Protein AF-A0A6G3BN15-F1 (afdb_monomer)

Mean predicted aligned error: 15.22 Å

Structure (mmCIF, N/CA/C/O backbone):
data_AF-A0A6G3BN15-F1
#
_entry.id   AF-A0A6G3BN15-F1
#
loop_
_atom_site.group_PDB
_atom_site.id
_atom_site.type_symbol
_atom_site.label_atom_id
_atom_site.label_alt_id
_atom_site.label_comp_id
_atom_site.label_asym_id
_atom_site.label_entity_id
_atom_site.label_seq_id
_atom_site.pdbx_PDB_ins_code
_atom_site.Cartn_x
_atom_site.Cartn_y
_atom_site.Cartn_z
_atom_site.occupancy
_atom_site.B_iso_or_equiv
_atom_site.auth_seq_id
_atom_site.auth_comp_id
_atom_site.auth_asym_id
_atom_site.auth_atom_id
_atom_site.pdbx_PDB_model_num
ATOM 1 N N . MET A 1 1 ? -23.609 -14.230 -30.011 1.00 45.44 1 MET A N 1
ATOM 2 C CA . MET A 1 1 ? -23.245 -13.413 -31.197 1.00 45.44 1 MET A CA 1
ATOM 3 C C . MET A 1 1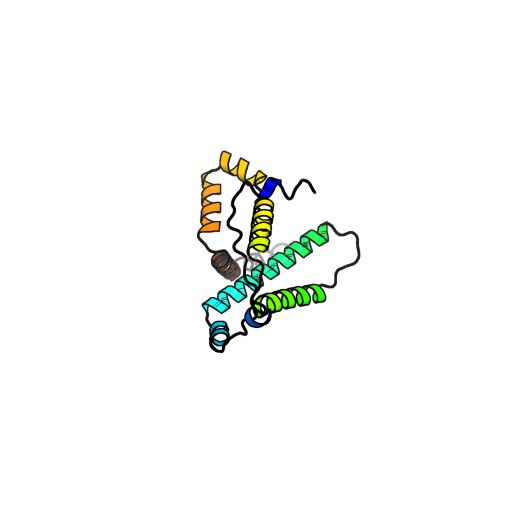 ? -23.876 -12.002 -31.259 1.00 45.44 1 MET A C 1
ATOM 5 O O . MET A 1 1 ? -23.485 -11.230 -32.119 1.00 45.44 1 MET A O 1
ATOM 9 N N . ARG A 1 2 ? -24.792 -11.598 -30.353 1.00 32.62 2 ARG A N 1
ATOM 10 C CA . ARG A 1 2 ? -25.451 -10.264 -30.372 1.00 32.62 2 ARG A CA 1
ATOM 11 C C . ARG A 1 2 ? -24.721 -9.131 -29.615 1.00 32.62 2 ARG A C 1
ATOM 13 O O . ARG A 1 2 ? -25.072 -7.971 -29.792 1.00 32.62 2 ARG A O 1
ATOM 20 N N . ALA A 1 3 ? -23.702 -9.433 -28.805 1.00 45.00 3 ALA A N 1
ATOM 21 C CA . ALA A 1 3 ? -23.001 -8.432 -27.985 1.00 45.00 3 ALA A CA 1
ATOM 22 C C . ALA A 1 3 ? -21.875 -7.677 -28.724 1.00 45.00 3 ALA A C 1
ATOM 24 O O . ALA A 1 3 ? -21.546 -6.556 -28.353 1.00 45.00 3 ALA A O 1
ATOM 25 N N . VAL A 1 4 ? -21.314 -8.251 -29.795 1.00 52.56 4 VAL A N 1
ATOM 26 C CA . VAL A 1 4 ? -20.211 -7.632 -30.558 1.00 52.56 4 VAL A CA 1
ATOM 27 C C . VAL A 1 4 ? -20.716 -6.484 -31.445 1.00 52.56 4 VAL A C 1
ATOM 29 O O . VAL A 1 4 ? -20.028 -5.486 -31.627 1.00 52.56 4 VAL A O 1
ATOM 32 N N . VAL A 1 5 ? -21.962 -6.569 -31.923 1.00 50.66 5 VAL A N 1
ATOM 33 C CA . VAL A 1 5 ? -22.537 -5.612 -32.885 1.00 50.66 5 VAL A CA 1
ATOM 34 C C . VAL A 1 5 ? -22.886 -4.259 -32.245 1.00 50.66 5 VAL A C 1
ATOM 36 O O . VAL A 1 5 ? -22.776 -3.229 -32.902 1.00 50.66 5 VAL A O 1
ATOM 39 N N . LYS A 1 6 ? -23.212 -4.204 -30.943 1.00 35.53 6 LYS A N 1
ATOM 40 C CA . LYS A 1 6 ? -23.518 -2.927 -30.260 1.00 35.53 6 LYS A CA 1
ATOM 41 C C . LYS A 1 6 ? -22.290 -2.042 -29.987 1.00 35.53 6 LYS A C 1
ATOM 43 O O . LYS A 1 6 ? -22.463 -0.896 -29.586 1.00 35.53 6 LYS A O 1
ATOM 48 N N . ARG A 1 7 ? -21.063 -2.521 -30.230 1.00 41.50 7 ARG A N 1
ATOM 49 C CA . ARG A 1 7 ? -19.824 -1.755 -29.992 1.00 41.50 7 ARG A CA 1
ATOM 50 C C . ARG A 1 7 ? -19.392 -0.843 -31.144 1.00 41.50 7 ARG A C 1
ATOM 52 O O . ARG A 1 7 ? -18.541 0.004 -30.922 1.00 41.50 7 ARG A O 1
ATOM 59 N N . ALA A 1 8 ? -19.973 -0.971 -32.337 1.00 51.62 8 ALA A N 1
ATOM 60 C CA . ALA A 1 8 ? -19.583 -0.155 -33.493 1.00 51.62 8 ALA A CA 1
ATOM 61 C C . ALA A 1 8 ? -20.106 1.298 -33.441 1.00 51.62 8 ALA A C 1
ATOM 63 O O . ALA A 1 8 ? -19.593 2.157 -34.152 1.00 51.62 8 ALA A O 1
ATOM 64 N N . VAL A 1 9 ? -21.112 1.583 -32.602 1.00 56.31 9 VAL A N 1
ATOM 65 C CA . VAL A 1 9 ? -21.765 2.906 -32.522 1.00 56.31 9 VAL A CA 1
ATOM 66 C C . VAL A 1 9 ? -20.966 3.896 -31.665 1.00 56.31 9 VAL A C 1
ATOM 68 O O . VAL A 1 9 ? -20.943 5.087 -31.959 1.00 56.31 9 VAL A O 1
ATOM 71 N N . PHE A 1 10 ? -20.237 3.414 -30.656 1.00 50.25 10 PHE A N 1
ATOM 72 C CA . PHE A 1 10 ? -19.256 4.226 -29.940 1.00 50.25 10 PHE A CA 1
ATOM 73 C C . PHE A 1 10 ? -17.903 4.053 -30.626 1.00 50.25 10 PHE A C 1
ATOM 75 O O . PHE A 1 10 ? -17.191 3.086 -30.359 1.00 50.25 10 PHE A O 1
ATOM 82 N N . ARG A 1 11 ? -17.559 4.988 -31.523 1.00 42.78 11 ARG A N 1
ATOM 83 C CA . ARG A 1 11 ? -16.199 5.198 -32.052 1.00 42.78 11 ARG A CA 1
ATOM 84 C C . ARG A 1 11 ? -15.230 5.518 -30.904 1.00 42.78 11 ARG A C 1
ATOM 86 O O . ARG A 1 11 ? -14.765 6.643 -30.767 1.00 42.78 11 ARG A O 1
ATOM 93 N N . LEU A 1 12 ? -14.939 4.540 -30.055 1.00 50.62 12 LEU A N 1
ATOM 94 C CA . LEU A 1 12 ? -13.782 4.592 -29.181 1.00 50.62 12 LEU A CA 1
ATOM 95 C C . LEU A 1 12 ? -12.574 4.348 -30.088 1.00 50.62 12 LEU A C 1
ATOM 97 O O . LEU A 1 12 ? -12.532 3.293 -30.731 1.00 50.62 12 LEU A O 1
ATOM 101 N N . PRO A 1 13 ? -11.637 5.302 -30.215 1.00 45.22 13 PRO A N 1
ATOM 102 C CA . PRO A 1 13 ? -10.380 5.047 -30.896 1.00 45.22 13 PRO A CA 1
ATOM 103 C C . PRO A 1 13 ? -9.695 3.902 -30.150 1.00 45.22 13 PRO A C 1
ATOM 105 O O . PRO A 1 13 ? -9.201 4.062 -29.038 1.00 45.22 13 PRO A O 1
ATOM 108 N N . VAL A 1 14 ? -9.756 2.701 -30.722 1.00 48.94 14 VAL A N 1
ATOM 109 C CA . VAL A 1 14 ? -9.024 1.554 -30.198 1.00 48.94 14 VAL A CA 1
ATOM 110 C C . VAL A 1 14 ? -7.587 1.762 -30.644 1.00 48.94 14 VAL A C 1
ATOM 112 O O . VAL A 1 14 ? -7.199 1.335 -31.733 1.00 48.94 14 VAL A O 1
ATOM 115 N N . GLU A 1 15 ? -6.833 2.482 -29.815 1.00 53.81 15 GLU A N 1
ATOM 116 C CA . GLU A 1 15 ? -5.377 2.533 -29.846 1.00 53.81 15 GLU A CA 1
ATOM 117 C C . GLU A 1 15 ? -4.901 1.076 -29.797 1.00 53.81 15 GLU A C 1
ATOM 119 O O . GLU A 1 15 ? -4.933 0.414 -28.757 1.00 53.81 15 GLU A O 1
ATOM 124 N N . ARG A 1 16 ? -4.586 0.502 -30.961 1.00 53.00 16 ARG A N 1
ATOM 125 C CA . ARG A 1 16 ? -4.027 -0.845 -31.029 1.00 53.00 16 ARG A CA 1
ATOM 126 C C . ARG A 1 16 ? -2.620 -0.752 -30.466 1.00 53.00 16 ARG A C 1
ATOM 128 O O . ARG A 1 16 ? -1.693 -0.412 -31.192 1.00 53.00 16 ARG A O 1
ATOM 135 N N . ILE A 1 17 ? -2.494 -1.027 -29.169 1.00 58.66 17 ILE A N 1
ATOM 136 C CA . ILE A 1 17 ? -1.216 -1.105 -28.468 1.00 58.66 17 ILE A CA 1
ATOM 137 C C . ILE A 1 17 ? -0.370 -2.145 -29.201 1.00 58.66 17 ILE A C 1
ATOM 139 O O . ILE A 1 17 ? -0.656 -3.344 -29.176 1.00 58.66 17 ILE A O 1
ATOM 143 N N . ARG A 1 18 ? 0.642 -1.665 -29.922 1.00 54.25 18 ARG A N 1
ATOM 144 C CA . ARG A 1 18 ? 1.645 -2.503 -30.566 1.00 54.25 18 ARG A CA 1
ATOM 145 C C . 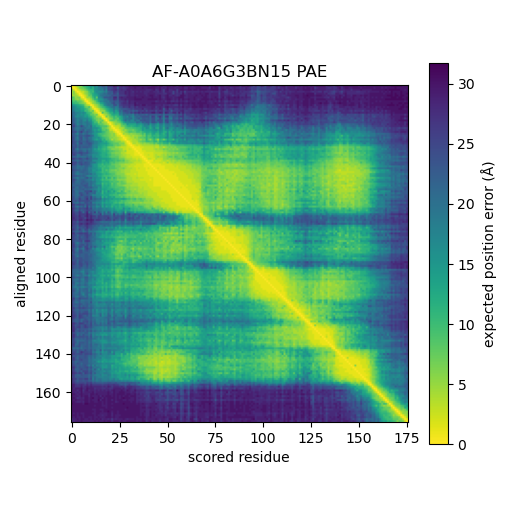ARG A 1 18 ? 2.526 -3.046 -29.446 1.00 54.25 18 ARG A C 1
ATOM 147 O O . ARG A 1 18 ? 3.373 -2.335 -28.924 1.00 54.25 18 ARG A O 1
ATOM 154 N N . VAL A 1 19 ? 2.258 -4.282 -29.037 1.00 53.88 19 VAL A N 1
ATOM 155 C CA . VAL A 1 19 ? 3.101 -5.019 -28.092 1.00 53.88 19 VAL A CA 1
ATOM 156 C C . VAL A 1 19 ? 4.462 -5.225 -28.756 1.00 53.88 19 VAL A C 1
ATOM 158 O O . VAL A 1 19 ? 4.577 -5.998 -29.706 1.00 53.88 19 VAL A O 1
ATOM 161 N N . GLY A 1 20 ? 5.467 -4.469 -28.304 1.00 64.25 20 GLY A N 1
ATOM 162 C CA . GLY A 1 20 ? 6.873 -4.800 -28.537 1.00 64.25 20 GLY A CA 1
ATOM 163 C C . GLY A 1 20 ? 7.200 -6.168 -27.932 1.00 64.25 20 GLY A C 1
ATOM 164 O O . GLY A 1 20 ? 6.384 -6.735 -27.196 1.00 64.25 20 GLY A O 1
ATOM 165 N N . GLY A 1 21 ? 8.363 -6.730 -28.266 1.00 72.25 21 GLY A N 1
ATOM 166 C CA . GLY A 1 21 ? 8.762 -8.034 -27.736 1.00 72.25 21 GLY A CA 1
ATOM 167 C C . GLY A 1 21 ? 8.733 -8.037 -26.204 1.00 72.25 21 GLY A C 1
ATOM 168 O O . GLY A 1 21 ? 9.026 -7.024 -25.578 1.00 72.25 21 GLY A O 1
ATOM 169 N N . LEU A 1 22 ? 8.402 -9.178 -25.585 1.00 64.69 22 LEU A N 1
ATOM 170 C CA . LEU A 1 22 ? 8.350 -9.322 -24.118 1.00 64.69 22 LEU A CA 1
ATOM 171 C C . LEU A 1 22 ? 9.657 -8.863 -23.439 1.00 64.69 22 LEU A C 1
ATOM 173 O O . LEU A 1 22 ? 9.634 -8.380 -22.314 1.00 64.69 22 LEU A O 1
ATOM 177 N N . LEU A 1 23 ? 10.779 -8.975 -24.154 1.00 66.56 23 LEU A N 1
ATOM 178 C CA . LEU A 1 23 ? 12.102 -8.544 -23.712 1.00 66.56 23 LEU A CA 1
ATOM 179 C C . LEU A 1 23 ? 12.301 -7.018 -23.735 1.00 66.56 23 LEU A C 1
ATOM 181 O O . LEU A 1 23 ? 13.021 -6.520 -22.882 1.00 66.56 23 LEU A O 1
ATOM 185 N N . ASP A 1 24 ? 11.636 -6.269 -24.624 1.00 65.12 24 ASP A N 1
ATOM 186 C CA . ASP A 1 24 ? 11.671 -4.790 -24.625 1.00 65.12 24 ASP A CA 1
ATOM 187 C C . ASP A 1 24 ? 10.862 -4.193 -23.466 1.00 65.12 24 ASP A C 1
ATOM 189 O O . ASP A 1 24 ? 11.015 -3.026 -23.100 1.00 65.12 24 ASP A O 1
ATOM 193 N N . ALA A 1 25 ? 9.952 -4.994 -22.914 1.00 65.19 25 ALA A N 1
ATOM 194 C CA . ALA A 1 25 ? 9.098 -4.611 -21.807 1.00 65.19 25 ALA A CA 1
ATOM 195 C C . ALA A 1 25 ? 9.822 -4.753 -20.453 1.00 65.19 25 ALA A C 1
ATOM 197 O O . ALA A 1 25 ? 9.499 -4.041 -19.505 1.00 65.19 25 ALA A O 1
ATOM 198 N N . VAL A 1 26 ? 10.841 -5.618 -20.390 1.00 68.19 26 VAL A N 1
ATOM 199 C CA . VAL A 1 26 ? 11.703 -5.800 -19.220 1.00 68.19 26 VAL A CA 1
ATOM 200 C C . VAL A 1 26 ? 12.766 -4.703 -19.224 1.00 68.19 26 VAL A C 1
ATOM 202 O O . VAL A 1 26 ? 13.658 -4.685 -20.069 1.00 68.19 26 VAL A O 1
ATOM 205 N N . ARG A 1 27 ? 12.692 -3.783 -18.260 1.00 70.75 27 ARG A N 1
ATOM 206 C CA . ARG A 1 27 ? 13.741 -2.785 -18.018 1.00 70.75 27 ARG A CA 1
ATOM 207 C C . ARG A 1 27 ? 14.660 -3.267 -16.893 1.00 70.75 27 ARG A C 1
ATOM 209 O O . ARG A 1 27 ? 14.278 -3.131 -15.733 1.00 70.75 27 ARG A O 1
ATOM 216 N N . PRO A 1 28 ? 15.848 -3.823 -17.192 1.00 72.81 28 PRO A N 1
ATOM 217 C CA . PRO A 1 28 ? 16.788 -4.194 -16.144 1.00 72.81 28 PRO A CA 1
ATOM 218 C C . PRO A 1 28 ? 17.305 -2.936 -15.419 1.00 72.81 28 PRO A C 1
ATOM 220 O O . PRO A 1 28 ? 17.503 -1.904 -16.067 1.00 72.81 28 PRO A O 1
ATOM 223 N N . PRO A 1 29 ? 17.525 -3.005 -14.094 1.00 75.00 29 PRO A N 1
ATOM 224 C CA . PRO A 1 29 ? 17.974 -1.863 -13.302 1.00 75.00 29 PRO A CA 1
ATOM 225 C C . PRO A 1 29 ? 19.373 -1.402 -13.730 1.00 75.00 29 PRO A C 1
ATOM 227 O O . PRO A 1 29 ? 20.281 -2.222 -13.905 1.00 75.00 29 PRO A O 1
ATOM 230 N N . GLY A 1 30 ? 19.548 -0.088 -13.894 1.00 81.12 30 GLY A N 1
ATOM 231 C CA . GLY A 1 30 ? 20.834 0.528 -14.225 1.00 81.12 30 GLY A CA 1
ATOM 232 C C . GLY A 1 30 ? 21.699 0.787 -12.988 1.00 81.12 30 GLY A C 1
ATOM 233 O O . GLY A 1 30 ? 21.237 0.680 -11.855 1.00 81.12 30 GLY A O 1
ATOM 234 N N . GLY A 1 31 ? 22.964 1.173 -13.190 1.00 81.25 31 GLY A N 1
ATOM 235 C CA . GLY A 1 31 ? 23.884 1.525 -12.094 1.00 81.25 31 GLY A CA 1
ATOM 236 C C . GLY A 1 31 ? 23.360 2.652 -11.191 1.00 81.25 31 GLY A C 1
ATOM 237 O O . GLY A 1 31 ? 23.491 2.580 -9.972 1.00 81.25 31 GLY A O 1
ATOM 238 N N . ASP A 1 32 ? 22.691 3.642 -11.784 1.00 82.12 32 ASP A N 1
ATOM 239 C CA . ASP A 1 32 ? 22.111 4.781 -11.064 1.00 82.12 32 ASP A CA 1
ATOM 240 C C . ASP A 1 32 ? 20.937 4.376 -10.155 1.00 82.12 32 ASP A C 1
ATOM 242 O O . ASP A 1 32 ? 20.710 5.000 -9.120 1.00 82.12 32 ASP A O 1
ATOM 246 N N . ASP A 1 33 ? 20.206 3.309 -10.496 1.00 83.94 33 ASP A N 1
ATOM 247 C CA . ASP A 1 33 ? 19.102 2.808 -9.670 1.00 83.94 33 ASP A CA 1
ATOM 248 C C . ASP A 1 33 ? 19.615 2.154 -8.381 1.00 83.94 33 ASP A C 1
ATOM 250 O O . ASP A 1 33 ? 18.979 2.263 -7.334 1.00 83.94 33 ASP A O 1
ATOM 254 N N . TRP A 1 34 ? 20.805 1.547 -8.426 1.00 84.00 34 TRP A N 1
ATOM 255 C CA . TRP A 1 34 ? 21.473 1.020 -7.235 1.00 84.00 34 TRP A CA 1
ATOM 256 C C . TRP A 1 34 ? 21.961 2.135 -6.310 1.00 84.00 34 TRP A C 1
ATOM 258 O O . TRP A 1 34 ? 21.835 2.010 -5.093 1.00 84.00 34 TRP A O 1
ATOM 268 N N . ALA A 1 35 ? 22.465 3.241 -6.869 1.00 84.38 35 ALA A N 1
ATOM 269 C CA . ALA A 1 35 ? 22.865 4.407 -6.080 1.00 84.38 35 ALA A CA 1
ATOM 270 C C . ALA A 1 35 ? 21.667 5.022 -5.332 1.00 84.38 35 ALA A C 1
ATOM 272 O O . ALA A 1 35 ? 21.780 5.359 -4.153 1.00 84.38 35 ALA A O 1
ATOM 273 N N . ARG A 1 36 ? 20.493 5.059 -5.976 1.00 83.88 36 ARG A N 1
ATOM 274 C CA . ARG A 1 36 ? 19.245 5.567 -5.383 1.00 83.88 36 ARG A CA 1
ATOM 275 C C . ARG A 1 36 ? 18.745 4.777 -4.179 1.00 83.88 36 ARG A C 1
ATOM 277 O O . ARG A 1 36 ? 17.998 5.323 -3.378 1.00 83.88 36 ARG A O 1
ATOM 284 N N . LEU A 1 37 ? 19.139 3.513 -4.010 1.00 83.75 37 LEU A N 1
ATOM 285 C CA . LEU A 1 37 ? 18.739 2.726 -2.835 1.00 83.75 37 LEU A CA 1
ATOM 286 C C . LEU A 1 37 ? 19.335 3.266 -1.531 1.00 83.75 37 LEU A C 1
ATOM 288 O O . LEU A 1 37 ? 18.772 3.026 -0.466 1.00 83.75 37 LEU A O 1
ATOM 292 N N . VAL A 1 38 ? 20.461 3.980 -1.611 1.00 86.62 38 VAL A N 1
ATOM 293 C CA . VAL A 1 38 ? 21.145 4.567 -0.450 1.00 86.62 38 VAL A CA 1
ATOM 294 C C . VAL A 1 38 ? 20.664 6.000 -0.180 1.00 86.62 38 VAL A C 1
ATOM 296 O O . VAL A 1 38 ? 20.939 6.550 0.887 1.00 86.62 38 VAL A O 1
ATOM 299 N N . ASP A 1 39 ? 19.900 6.600 -1.100 1.00 89.19 39 ASP A N 1
ATOM 300 C CA . ASP A 1 39 ? 19.337 7.934 -0.904 1.00 89.19 39 ASP A CA 1
ATOM 301 C C . ASP A 1 39 ? 18.391 7.947 0.298 1.00 89.19 39 ASP A C 1
ATOM 303 O O . ASP A 1 39 ? 17.481 7.124 0.423 1.00 89.19 39 ASP A O 1
ATOM 307 N N . LEU A 1 40 ? 18.557 8.947 1.166 1.00 84.25 40 LEU A N 1
ATOM 308 C CA . LEU A 1 40 ? 17.799 9.055 2.413 1.00 84.25 40 LEU A CA 1
ATOM 309 C C . LEU A 1 40 ? 16.277 9.093 2.178 1.00 84.25 40 LEU A C 1
ATOM 311 O O . LEU A 1 40 ? 15.511 8.527 2.955 1.00 84.25 40 LEU A O 1
ATOM 315 N N . GLY A 1 41 ? 15.841 9.715 1.077 1.00 85.25 41 GLY A N 1
ATOM 316 C CA . GLY A 1 41 ? 14.434 9.728 0.674 1.00 85.25 41 GLY A CA 1
ATOM 317 C C . GLY A 1 41 ? 13.907 8.341 0.296 1.00 85.25 41 GLY A C 1
ATOM 318 O O . GLY A 1 41 ? 12.793 7.988 0.676 1.00 85.25 41 GLY A O 1
ATOM 319 N N . MET A 1 42 ? 14.717 7.531 -0.391 1.00 87.12 42 MET A N 1
ATOM 320 C CA . MET A 1 42 ? 14.353 6.168 -0.786 1.00 87.12 42 MET A CA 1
ATOM 321 C C . MET A 1 42 ? 14.366 5.214 0.410 1.00 87.12 42 MET A C 1
ATOM 323 O O . MET A 1 42 ? 13.479 4.378 0.557 1.00 87.12 42 MET A O 1
ATOM 327 N N . LEU A 1 43 ? 15.324 5.372 1.324 1.00 88.44 43 LEU A N 1
ATOM 328 C CA . LEU A 1 43 ? 15.340 4.619 2.579 1.00 88.44 43 LEU A CA 1
ATOM 329 C C . LEU A 1 43 ? 14.085 4.903 3.416 1.00 88.44 43 LEU A C 1
ATOM 331 O O . LEU A 1 43 ? 13.489 3.974 3.965 1.00 88.44 43 LEU A O 1
ATOM 335 N N . GLY A 1 44 ? 13.642 6.164 3.461 1.00 85.88 44 GLY A N 1
ATOM 336 C CA . GLY A 1 44 ? 12.397 6.555 4.122 1.00 85.88 44 GLY A CA 1
ATOM 337 C C . GLY A 1 44 ? 11.161 5.885 3.517 1.00 85.88 44 GLY A C 1
ATOM 338 O O . GLY A 1 44 ? 10.330 5.350 4.254 1.00 85.88 44 GLY A O 1
ATOM 339 N N . THR A 1 45 ? 11.044 5.852 2.185 1.00 87.00 45 THR A N 1
ATOM 340 C CA . THR A 1 45 ? 9.909 5.200 1.507 1.00 87.00 45 THR A CA 1
ATOM 341 C C . THR A 1 45 ? 9.945 3.680 1.639 1.00 87.00 45 THR A C 1
ATOM 343 O O . THR A 1 45 ? 8.891 3.079 1.857 1.00 87.00 45 THR A O 1
ATOM 346 N N . VAL A 1 46 ? 11.122 3.049 1.570 1.00 87.56 46 VAL A N 1
ATOM 347 C CA . VAL A 1 46 ? 11.292 1.602 1.792 1.00 87.56 46 VAL A CA 1
ATOM 348 C C . VAL A 1 46 ? 10.892 1.228 3.218 1.00 87.56 46 VAL A C 1
ATOM 350 O O . VAL A 1 46 ? 10.100 0.303 3.398 1.00 87.56 46 VAL A O 1
ATOM 353 N N . LEU A 1 47 ? 11.367 1.970 4.224 1.00 87.38 47 LEU A N 1
ATOM 354 C CA . LEU A 1 47 ? 11.016 1.737 5.626 1.00 87.38 47 LEU A CA 1
ATOM 355 C C . LEU A 1 47 ? 9.510 1.897 5.860 1.00 87.38 47 LEU A C 1
ATOM 357 O O . LEU A 1 47 ? 8.875 1.007 6.426 1.00 87.38 47 LEU A O 1
ATOM 361 N N . ALA A 1 48 ? 8.925 3.002 5.395 1.00 86.19 48 ALA A N 1
ATOM 362 C CA . ALA A 1 48 ? 7.499 3.252 5.559 1.00 86.19 48 ALA A CA 1
ATOM 363 C C . ALA A 1 48 ? 6.651 2.186 4.842 1.00 86.19 48 ALA A C 1
ATOM 365 O O . ALA A 1 48 ? 5.706 1.666 5.428 1.00 86.19 48 ALA A O 1
ATOM 366 N N . SER A 1 49 ? 7.022 1.787 3.621 1.00 85.44 49 SER A N 1
ATOM 367 C CA . SER A 1 49 ? 6.337 0.714 2.884 1.00 85.44 49 SER A CA 1
ATOM 368 C C . SER A 1 49 ? 6.440 -0.633 3.601 1.00 85.44 49 SER A C 1
ATOM 370 O O . SER A 1 49 ? 5.446 -1.349 3.691 1.00 85.44 49 SER A O 1
ATOM 372 N N . ALA A 1 50 ? 7.612 -0.969 4.149 1.00 86.94 50 ALA A N 1
ATOM 373 C CA . ALA A 1 50 ? 7.814 -2.200 4.910 1.00 86.94 50 ALA A CA 1
ATOM 374 C C . ALA A 1 50 ? 6.956 -2.232 6.186 1.00 86.94 50 ALA A C 1
ATOM 376 O O . ALA A 1 50 ? 6.360 -3.261 6.504 1.00 86.94 50 ALA A O 1
ATOM 377 N N . LEU A 1 51 ? 6.842 -1.103 6.891 1.00 86.69 51 LEU A N 1
ATOM 378 C CA . LEU A 1 51 ? 5.986 -0.978 8.072 1.00 86.69 51 LEU A CA 1
ATOM 379 C C . LEU A 1 51 ? 4.497 -1.064 7.721 1.00 86.69 51 LEU A C 1
ATOM 381 O O . LEU A 1 51 ? 3.762 -1.783 8.395 1.00 86.69 51 LEU A O 1
ATOM 385 N N . ILE A 1 52 ? 4.060 -0.385 6.656 1.00 86.00 52 ILE A N 1
ATOM 386 C CA . ILE A 1 52 ? 2.677 -0.463 6.161 1.00 86.00 52 ILE A CA 1
ATOM 387 C C . ILE A 1 52 ? 2.340 -1.911 5.789 1.00 86.00 52 ILE A C 1
ATOM 389 O O . ILE A 1 52 ? 1.346 -2.448 6.271 1.00 86.00 52 ILE A O 1
ATOM 393 N N . ALA A 1 53 ? 3.202 -2.570 5.011 1.00 84.88 53 ALA A N 1
ATOM 394 C CA . ALA A 1 53 ? 3.024 -3.966 4.621 1.00 84.88 53 ALA A CA 1
ATOM 395 C C . ALA A 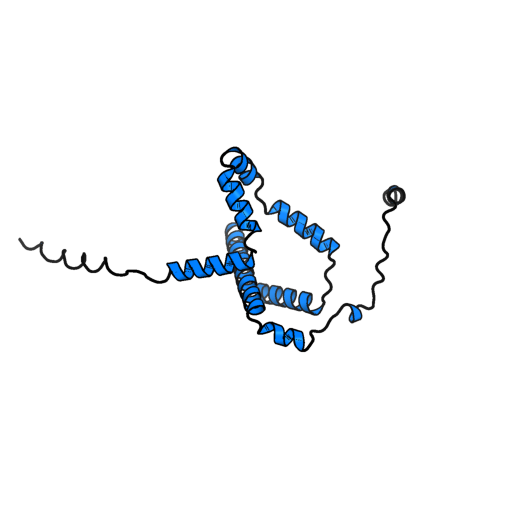1 53 ? 2.993 -4.913 5.835 1.00 84.88 53 ALA A C 1
ATOM 397 O O . ALA A 1 53 ? 2.184 -5.839 5.883 1.00 84.88 53 ALA A O 1
ATOM 398 N N . SER A 1 54 ? 3.837 -4.666 6.842 1.00 87.38 54 SER A N 1
ATOM 399 C CA . SER A 1 54 ? 3.841 -5.424 8.099 1.00 87.38 54 SER A CA 1
ATOM 400 C C . SER A 1 54 ? 2.529 -5.249 8.871 1.00 87.38 54 SER A C 1
ATOM 402 O O . SER A 1 54 ? 1.935 -6.233 9.319 1.00 87.38 54 SER A O 1
ATOM 404 N N . ALA A 1 55 ? 2.021 -4.017 8.968 1.00 86.06 55 ALA A N 1
ATOM 405 C CA . ALA A 1 55 ? 0.741 -3.730 9.607 1.00 86.06 55 ALA A CA 1
ATOM 406 C C . ALA A 1 55 ? -0.429 -4.398 8.866 1.00 86.06 55 ALA A C 1
ATOM 408 O O . ALA A 1 55 ? -1.281 -5.014 9.506 1.00 86.06 55 ALA A O 1
ATOM 409 N N . GLU A 1 56 ? -0.456 -4.344 7.531 1.00 84.38 56 GLU A N 1
ATOM 410 C CA . GLU A 1 56 ? -1.457 -5.047 6.720 1.00 84.38 56 GLU A CA 1
ATOM 411 C C . GLU A 1 56 ? -1.415 -6.559 6.959 1.00 84.38 56 GLU A C 1
ATOM 413 O O . GLU A 1 56 ? -2.458 -7.167 7.216 1.00 84.38 56 GLU A O 1
ATOM 418 N N . SER A 1 57 ? -0.222 -7.160 6.958 1.00 85.50 57 SER A N 1
ATOM 419 C CA . SER A 1 57 ? -0.047 -8.585 7.254 1.00 85.50 57 SER A CA 1
ATOM 420 C C . SER A 1 57 ? -0.526 -8.936 8.667 1.00 85.50 57 SER A C 1
ATOM 422 O O . SER A 1 57 ? -1.172 -9.969 8.854 1.00 85.50 57 SER A O 1
ATOM 424 N N . LEU A 1 58 ? -0.248 -8.089 9.662 1.00 84.75 58 LEU A N 1
ATOM 425 C CA . LEU A 1 58 ? -0.666 -8.301 11.049 1.00 84.75 58 LEU A CA 1
ATOM 426 C C . LEU A 1 58 ? -2.188 -8.195 11.210 1.00 84.75 58 LEU A C 1
ATOM 428 O O . LEU A 1 58 ? -2.799 -9.048 11.854 1.00 84.75 58 LEU A O 1
ATOM 432 N N . PHE A 1 59 ? -2.820 -7.184 10.610 1.00 84.38 59 PHE A N 1
ATOM 433 C CA . PHE A 1 59 ? -4.275 -7.030 10.656 1.00 84.38 59 PHE A CA 1
ATOM 434 C C . PHE A 1 59 ? -4.994 -8.124 9.876 1.00 84.38 59 PHE A C 1
ATOM 436 O O . PHE A 1 59 ? -6.026 -8.611 10.336 1.00 84.38 59 PHE A O 1
ATOM 443 N N . SER A 1 60 ? -4.447 -8.538 8.733 1.00 82.69 60 SER A N 1
ATOM 444 C CA . SER A 1 60 ? -4.982 -9.650 7.951 1.00 82.69 60 SER A CA 1
ATOM 445 C C . SER A 1 60 ? -4.905 -10.955 8.748 1.00 82.69 60 SER A C 1
ATOM 447 O O . SER A 1 60 ? -5.903 -11.667 8.853 1.00 82.69 60 SER A O 1
ATOM 449 N N . ALA A 1 61 ? -3.778 -11.209 9.425 1.00 81.00 61 ALA A N 1
ATOM 4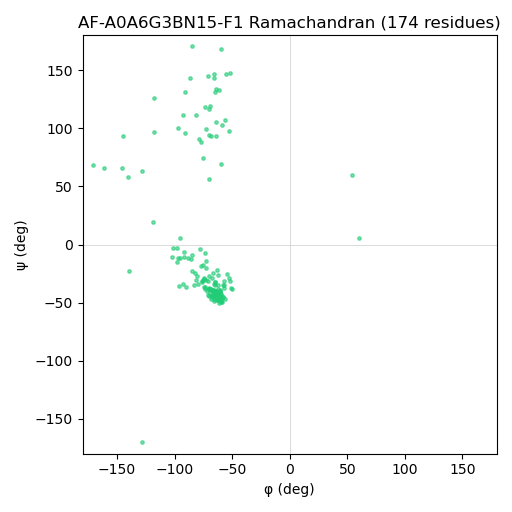50 C CA . ALA A 1 61 ? -3.633 -12.340 10.339 1.00 81.00 61 ALA A CA 1
ATOM 451 C C . ALA A 1 61 ? -4.631 -12.272 11.509 1.00 81.00 61 ALA A C 1
ATOM 453 O O . ALA A 1 61 ? -5.356 -13.234 11.743 1.00 81.00 61 ALA A O 1
ATOM 454 N N . ALA A 1 62 ? -4.753 -11.127 12.187 1.00 82.38 62 ALA A N 1
ATOM 455 C CA . ALA A 1 62 ? -5.680 -10.954 13.310 1.00 82.38 62 ALA A CA 1
ATOM 456 C C . ALA A 1 62 ? -7.163 -11.059 12.898 1.00 82.38 62 ALA A C 1
ATOM 458 O O . ALA A 1 62 ? -8.001 -11.549 13.660 1.00 82.38 62 ALA A O 1
ATOM 459 N N . ALA A 1 63 ? -7.509 -10.595 11.695 1.00 83.12 63 ALA A N 1
ATOM 460 C CA . ALA A 1 63 ? -8.851 -10.719 11.139 1.00 83.12 63 ALA A CA 1
ATOM 461 C C . ALA A 1 63 ? -9.165 -12.169 10.749 1.00 83.12 63 ALA A C 1
ATOM 463 O O . ALA A 1 63 ? -10.251 -12.661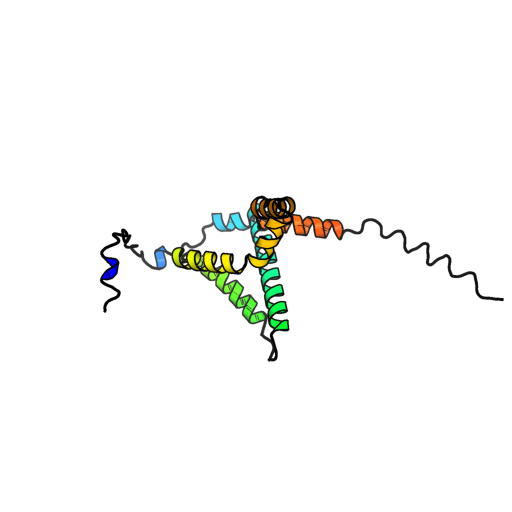 11.060 1.00 83.12 63 ALA A O 1
ATOM 464 N N . VAL A 1 64 ? -8.215 -12.862 10.113 1.00 79.94 64 VAL A N 1
ATOM 465 C CA . VAL A 1 64 ? -8.322 -14.292 9.791 1.00 79.94 64 VAL A CA 1
ATOM 466 C C . VAL A 1 64 ? -8.444 -15.127 11.061 1.00 79.94 64 VAL A C 1
ATOM 468 O O . VAL A 1 64 ? -9.344 -15.960 11.129 1.00 79.94 64 VAL A O 1
ATOM 471 N N . ASP A 1 65 ? -7.648 -14.852 12.095 1.00 80.00 65 ASP A N 1
ATOM 472 C CA . ASP A 1 65 ? -7.714 -15.553 13.385 1.00 80.00 65 ASP A CA 1
ATOM 473 C C . ASP A 1 65 ? -9.108 -15.466 14.026 1.00 80.00 65 ASP A C 1
ATOM 475 O O . ASP A 1 65 ? -9.555 -16.411 14.675 1.00 80.00 65 ASP A O 1
ATOM 479 N N . ARG A 1 66 ? -9.847 -14.372 13.798 1.00 78.31 66 ARG A N 1
ATOM 480 C CA . ARG A 1 66 ? -11.240 -14.225 14.261 1.00 78.31 66 ARG A CA 1
ATOM 481 C C . ARG A 1 66 ? -12.269 -14.985 13.421 1.00 78.31 66 ARG A C 1
ATOM 483 O O . ARG A 1 66 ? -13.386 -15.186 13.892 1.00 78.31 66 ARG A O 1
ATOM 490 N N . MET A 1 67 ? -11.927 -15.380 12.197 1.00 81.62 67 MET A N 1
ATOM 491 C CA . MET A 1 67 ? -12.802 -16.126 11.283 1.00 81.62 67 MET A CA 1
ATOM 492 C C . MET A 1 67 ? -12.472 -17.625 11.222 1.00 81.62 67 MET A C 1
ATOM 494 O O . MET A 1 67 ? -13.238 -18.392 10.636 1.00 81.62 67 MET A O 1
ATOM 498 N N . HIS A 1 68 ? -11.346 -18.062 11.795 1.00 71.81 68 HIS A N 1
ATOM 499 C CA . HIS A 1 68 ? -10.819 -19.407 11.568 1.00 71.81 68 HIS A CA 1
ATOM 500 C C . HIS A 1 68 ? -11.328 -20.447 12.577 1.00 71.81 68 HIS A C 1
ATOM 502 O O . HIS A 1 68 ? -11.237 -20.262 13.786 1.00 71.81 68 HIS A O 1
ATOM 508 N N . GLN A 1 69 ? -11.791 -21.596 12.067 1.00 61.28 69 GLN A N 1
ATOM 509 C CA . GLN A 1 69 ? -12.069 -22.827 12.836 1.00 61.28 69 GLN A CA 1
ATOM 510 C C . GLN A 1 69 ? -11.200 -24.020 12.361 1.00 61.28 69 GLN A C 1
ATOM 512 O O . GLN A 1 69 ? -11.543 -25.177 12.590 1.00 61.28 69 GLN A O 1
ATOM 517 N N . GLY A 1 70 ? -10.080 -23.760 11.666 1.00 69.06 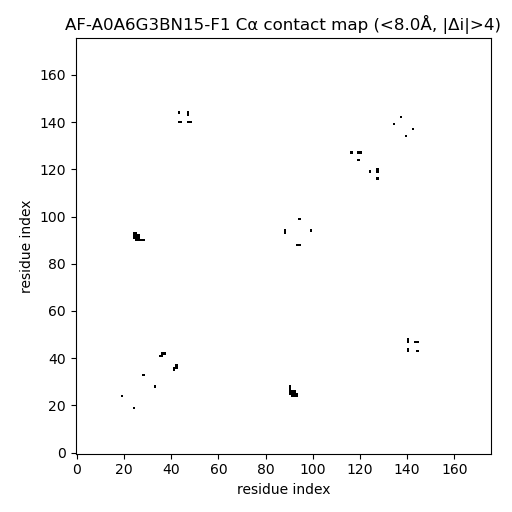70 GLY A N 1
ATOM 518 C CA . GLY A 1 70 ? -9.251 -24.777 10.997 1.00 69.06 70 GLY A CA 1
ATOM 519 C C . GLY A 1 70 ? -7.750 -24.729 11.328 1.00 69.06 70 GLY A C 1
ATOM 520 O O . GLY A 1 70 ? -7.302 -24.027 12.229 1.00 69.06 70 GLY A O 1
ATOM 521 N N . ARG A 1 71 ? -6.942 -25.502 10.586 1.00 66.12 71 ARG A N 1
ATOM 522 C CA . ARG A 1 71 ? -5.487 -25.670 10.803 1.00 66.12 71 ARG A CA 1
ATOM 523 C C . ARG A 1 71 ? -4.694 -24.400 10.433 1.00 66.12 71 ARG A C 1
ATOM 525 O O . ARG A 1 71 ? -5.085 -23.700 9.504 1.00 66.12 71 ARG A O 1
ATOM 532 N N . ARG A 1 72 ? -3.608 -24.105 11.166 1.00 64.75 72 ARG A N 1
ATOM 533 C CA . ARG A 1 72 ? -2.795 -22.876 11.015 1.00 64.75 72 ARG A CA 1
ATOM 534 C C . ARG A 1 72 ? -2.067 -22.803 9.666 1.00 64.75 72 ARG A C 1
ATOM 536 O O . ARG A 1 72 ? -1.640 -23.832 9.145 1.00 64.75 72 ARG A O 1
ATOM 543 N N . THR A 1 73 ? -1.914 -21.586 9.148 1.00 63.09 73 THR A N 1
ATOM 544 C CA . THR A 1 73 ? -1.214 -21.264 7.894 1.00 63.09 73 THR A CA 1
ATOM 545 C C . THR A 1 73 ? 0.290 -21.076 8.132 1.00 63.09 73 THR A C 1
ATOM 547 O O . THR A 1 73 ? 0.700 -20.527 9.153 1.00 63.09 73 THR A O 1
ATOM 550 N N . ASP A 1 74 ? 1.124 -21.508 7.184 1.00 72.44 74 ASP A N 1
ATOM 551 C CA . ASP A 1 74 ? 2.584 -21.366 7.251 1.00 72.44 74 ASP A CA 1
ATOM 552 C C . ASP A 1 74 ? 3.025 -19.935 6.869 1.00 72.44 74 ASP A C 1
ATOM 554 O O . ASP A 1 74 ? 3.308 -19.661 5.702 1.00 72.44 74 ASP A O 1
ATOM 558 N N . TYR A 1 75 ? 3.141 -19.028 7.847 1.00 67.88 75 TYR A N 1
ATOM 559 C CA . TYR A 1 75 ? 3.544 -17.620 7.641 1.00 67.88 75 TYR A CA 1
ATOM 560 C C . TYR A 1 75 ? 4.841 -17.429 6.835 1.00 67.88 75 TYR A C 1
ATOM 562 O O . TYR A 1 75 ? 4.978 -16.463 6.090 1.00 67.88 75 TYR A O 1
ATOM 570 N N . HIS A 1 76 ? 5.790 -18.363 6.943 1.00 76.88 76 HIS A N 1
ATOM 571 C CA . HIS A 1 76 ? 7.041 -18.307 6.181 1.00 76.88 76 HIS A CA 1
ATOM 572 C C . HIS A 1 76 ? 6.821 -18.364 4.662 1.00 76.88 76 HIS A C 1
ATOM 574 O O . HIS A 1 76 ? 7.555 -17.722 3.915 1.00 76.88 76 HIS A O 1
ATOM 580 N N . LYS A 1 77 ? 5.821 -19.120 4.193 1.00 76.44 77 LYS A N 1
ATOM 581 C CA . LYS A 1 77 ? 5.533 -19.243 2.756 1.00 76.44 77 LYS A CA 1
ATOM 582 C C . LYS A 1 77 ? 4.866 -17.983 2.212 1.00 76.44 77 LYS A C 1
ATOM 584 O O . LYS A 1 77 ? 5.188 -17.575 1.103 1.00 76.44 77 LYS A O 1
ATOM 589 N N . GLU A 1 78 ? 4.009 -17.352 3.012 1.00 77.81 78 GLU A N 1
ATOM 590 C CA . GLU A 1 78 ? 3.343 -16.098 2.647 1.00 77.81 78 GLU A CA 1
ATOM 591 C C . GLU A 1 78 ? 4.353 -14.952 2.491 1.00 77.81 78 GLU A C 1
ATOM 593 O O . GLU A 1 78 ? 4.330 -14.231 1.497 1.00 77.81 78 GLU A O 1
ATOM 598 N N . LEU A 1 79 ? 5.314 -14.846 3.417 1.00 81.94 79 LEU A N 1
ATOM 599 C CA . LEU A 1 79 ? 6.354 -13.815 3.359 1.00 81.94 79 LEU A CA 1
ATOM 600 C C . LEU A 1 79 ? 7.244 -13.957 2.112 1.00 81.94 79 LEU A C 1
ATOM 602 O O . LEU A 1 79 ? 7.568 -12.964 1.459 1.00 81.94 79 LEU A O 1
ATOM 606 N N . ILE A 1 80 ? 7.625 -15.192 1.764 1.00 84.06 80 ILE A N 1
ATOM 607 C CA . ILE A 1 80 ? 8.411 -15.468 0.553 1.00 84.06 80 ILE A CA 1
ATOM 608 C C . ILE A 1 80 ? 7.592 -15.151 -0.704 1.00 84.06 80 ILE A C 1
ATOM 610 O O . ILE A 1 80 ? 8.140 -14.571 -1.641 1.00 84.06 80 ILE A O 1
ATOM 614 N N . ALA A 1 81 ? 6.297 -15.483 -0.722 1.00 82.12 81 ALA A N 1
ATOM 615 C CA . ALA A 1 81 ? 5.410 -15.171 -1.841 1.00 82.12 81 ALA A CA 1
ATOM 616 C C . ALA A 1 81 ? 5.280 -13.655 -2.057 1.00 82.12 81 ALA A C 1
ATOM 618 O O . ALA A 1 81 ? 5.487 -13.180 -3.170 1.00 82.12 81 ALA A O 1
ATOM 619 N N . GLN A 1 82 ? 5.060 -12.877 -0.995 1.00 80.31 82 GLN A N 1
ATOM 620 C CA . GLN A 1 82 ? 4.959 -11.418 -1.083 1.00 80.31 82 GLN A CA 1
ATOM 621 C C . GLN A 1 82 ? 6.279 -10.762 -1.538 1.00 80.31 82 GLN A C 1
ATOM 623 O O . GLN A 1 82 ? 6.283 -9.829 -2.345 1.00 80.31 82 GLN A O 1
ATOM 628 N N . GLY A 1 83 ? 7.419 -11.259 -1.044 1.00 81.56 83 GLY A N 1
ATOM 629 C CA . GLY A 1 83 ? 8.744 -10.798 -1.469 1.00 81.56 83 GLY A CA 1
ATOM 630 C C . GLY A 1 83 ? 9.039 -11.103 -2.941 1.00 81.56 83 GLY A C 1
ATOM 631 O O . GLY A 1 83 ? 9.560 -10.247 -3.666 1.00 81.56 83 GLY A O 1
ATOM 632 N N . ALA A 1 84 ? 8.667 -12.301 -3.396 1.00 83.50 84 ALA A N 1
ATOM 633 C CA . ALA A 1 84 ? 8.771 -12.695 -4.795 1.00 83.50 84 ALA A CA 1
ATOM 634 C C . ALA A 1 84 ? 7.871 -11.831 -5.690 1.00 83.50 84 ALA A C 1
ATOM 636 O O . ALA A 1 84 ? 8.357 -11.314 -6.694 1.00 83.50 84 ALA A O 1
ATOM 637 N N . ASP A 1 85 ? 6.618 -11.589 -5.298 1.00 81.06 85 ASP A N 1
ATOM 638 C CA . ASP A 1 85 ? 5.675 -10.750 -6.048 1.00 81.06 85 ASP A CA 1
ATOM 639 C C . ASP A 1 85 ? 6.209 -9.325 -6.256 1.00 81.06 85 ASP A C 1
ATOM 641 O O . ASP A 1 85 ? 6.195 -8.812 -7.380 1.00 81.06 85 ASP A O 1
ATOM 645 N N . ASN A 1 86 ? 6.764 -8.706 -5.208 1.00 82.31 86 ASN A N 1
ATOM 646 C CA . ASN A 1 86 ? 7.356 -7.367 -5.294 1.00 82.31 86 ASN A CA 1
ATOM 647 C C . ASN A 1 86 ? 8.588 -7.333 -6.209 1.00 82.31 86 ASN A C 1
ATOM 649 O O . ASN A 1 86 ? 8.749 -6.412 -7.013 1.00 82.31 86 ASN A O 1
ATOM 653 N N . THR A 1 87 ? 9.438 -8.357 -6.124 1.00 80.06 87 THR A N 1
ATOM 654 C CA . THR A 1 87 ? 10.658 -8.457 -6.939 1.00 80.06 87 THR A CA 1
ATOM 655 C C . THR A 1 87 ? 10.319 -8.695 -8.410 1.00 80.06 87 THR A C 1
ATOM 657 O O . THR A 1 87 ? 10.908 -8.071 -9.291 1.00 80.06 87 THR A O 1
ATOM 660 N N . VAL A 1 88 ? 9.336 -9.553 -8.693 1.00 80.12 88 VAL A N 1
ATOM 661 C CA . VAL A 1 88 ? 8.883 -9.870 -10.053 1.00 80.12 88 VAL A CA 1
ATOM 662 C C . VAL A 1 88 ? 8.190 -8.666 -10.690 1.00 80.12 88 VAL A C 1
ATOM 664 O O . VAL A 1 88 ? 8.508 -8.327 -11.829 1.00 80.12 88 VAL A O 1
ATOM 667 N N . CYS A 1 89 ? 7.306 -7.967 -9.970 1.00 75.75 89 CYS A N 1
ATOM 668 C CA . CYS A 1 89 ? 6.674 -6.747 -10.484 1.00 75.75 89 CYS A CA 1
ATOM 669 C C . CYS A 1 89 ? 7.704 -5.642 -10.760 1.00 75.75 89 CYS A C 1
ATOM 671 O O . CYS A 1 89 ? 7.629 -4.979 -11.797 1.00 75.75 89 CYS A O 1
ATOM 673 N N . GLY A 1 90 ? 8.683 -5.477 -9.863 1.00 71.12 90 GLY A N 1
ATOM 674 C CA . GLY A 1 90 ? 9.769 -4.512 -10.029 1.00 71.12 90 GLY A CA 1
ATOM 675 C C . GLY A 1 90 ? 10.682 -4.837 -11.214 1.00 71.12 90 GLY A C 1
ATOM 676 O O . GLY A 1 90 ? 11.010 -3.947 -11.993 1.00 71.12 90 GLY A O 1
ATOM 677 N N . ALA A 1 91 ? 11.045 -6.109 -11.392 1.00 67.88 91 ALA A N 1
ATOM 678 C CA . ALA A 1 91 ? 11.928 -6.552 -12.471 1.00 67.88 91 ALA A CA 1
ATOM 679 C C . ALA A 1 91 ? 11.245 -6.552 -13.845 1.00 67.88 91 ALA A C 1
ATOM 681 O O . ALA A 1 91 ? 11.879 -6.251 -14.855 1.00 67.88 91 ALA A O 1
ATOM 682 N N . LEU A 1 92 ? 9.958 -6.906 -13.900 1.00 70.31 92 LEU A N 1
ATOM 683 C CA . LEU A 1 92 ? 9.234 -6.984 -15.163 1.00 70.31 92 LEU A CA 1
ATOM 684 C C . LEU A 1 92 ? 8.757 -5.620 -15.650 1.00 70.31 92 LEU A C 1
ATOM 686 O O . LEU A 1 92 ? 8.584 -5.482 -16.851 1.00 70.31 92 LEU A O 1
ATOM 690 N N . GLY A 1 93 ? 8.515 -4.631 -14.777 1.00 64.38 93 GLY A N 1
ATOM 691 C CA . GLY A 1 93 ? 8.089 -3.276 -15.175 1.00 64.38 93 GLY A CA 1
ATOM 692 C C . GLY A 1 93 ? 6.762 -3.211 -15.953 1.00 64.38 93 GLY A C 1
ATOM 693 O O . GLY A 1 93 ? 6.360 -2.147 -16.424 1.00 64.38 93 GLY A O 1
ATOM 694 N N . VAL A 1 94 ? 6.068 -4.343 -16.094 1.00 62.56 94 VAL A N 1
ATOM 695 C CA . VAL A 1 94 ? 4.881 -4.518 -16.929 1.00 62.56 94 VAL A CA 1
ATOM 696 C C . VAL A 1 94 ? 3.723 -4.883 -16.025 1.00 62.56 94 VAL A C 1
ATOM 698 O O . VAL A 1 94 ? 3.515 -6.041 -15.674 1.00 62.56 94 VAL A O 1
ATOM 701 N N . ILE A 1 95 ? 2.940 -3.874 -15.664 1.00 67.00 95 ILE A N 1
ATOM 702 C CA . ILE A 1 95 ? 1.657 -4.069 -14.997 1.00 67.00 95 ILE A CA 1
ATOM 703 C C . ILE A 1 95 ? 0.584 -3.492 -15.923 1.00 67.00 95 ILE A C 1
ATOM 705 O O . ILE A 1 95 ? 0.704 -2.336 -16.336 1.00 67.00 95 ILE A O 1
ATOM 709 N N . PRO A 1 96 ? -0.465 -4.254 -16.292 1.00 70.00 96 PRO A N 1
ATOM 710 C CA . PRO A 1 96 ? -1.564 -3.730 -17.093 1.00 70.00 96 PRO A CA 1
ATOM 711 C C . PRO A 1 96 ? -2.314 -2.643 -16.309 1.00 70.00 96 PRO A C 1
ATOM 713 O O . PRO A 1 96 ? -3.242 -2.920 -15.547 1.00 70.00 96 PRO A O 1
ATOM 716 N N . VAL A 1 97 ? -1.912 -1.386 -16.521 1.00 78.19 97 VAL A N 1
ATOM 717 C CA . VAL A 1 97 ? -2.340 -0.212 -15.737 1.00 78.19 97 VAL A CA 1
ATOM 718 C C . VAL A 1 97 ? -3.860 -0.037 -15.743 1.00 78.19 97 VAL A C 1
ATOM 720 O O . VAL A 1 97 ? -4.442 0.333 -14.731 1.00 78.19 97 VAL A O 1
ATOM 723 N N . ALA A 1 98 ? -4.530 -0.374 -16.850 1.00 79.00 98 ALA A N 1
ATOM 724 C CA . ALA A 1 98 ? -5.987 -0.298 -16.948 1.00 79.00 98 ALA A CA 1
ATOM 725 C C . ALA A 1 98 ? -6.705 -1.308 -16.033 1.00 79.00 98 ALA A C 1
ATOM 727 O O . ALA A 1 98 ? -7.714 -0.972 -15.413 1.00 79.00 98 ALA A O 1
ATOM 728 N N . ALA A 1 99 ? -6.184 -2.535 -15.928 1.00 79.44 99 ALA A N 1
ATOM 729 C CA . ALA A 1 99 ? -6.739 -3.546 -15.033 1.00 79.44 99 ALA A CA 1
ATOM 730 C C . ALA A 1 99 ? -6.470 -3.172 -13.569 1.00 79.44 99 ALA A C 1
ATOM 732 O O . ALA A 1 99 ? -7.388 -3.208 -12.750 1.00 79.44 99 ALA A O 1
ATOM 733 N N . LEU A 1 100 ? -5.245 -2.725 -13.267 1.00 82.44 100 LEU A N 1
ATOM 734 C CA . LEU A 1 100 ? -4.865 -2.266 -11.932 1.00 82.44 100 LEU A CA 1
ATOM 735 C C . LEU A 1 100 ? -5.723 -1.078 -11.473 1.00 82.44 100 LEU A C 1
ATOM 737 O O . LEU A 1 100 ? -6.242 -1.096 -10.361 1.00 82.44 100 LEU A O 1
ATOM 741 N N . ALA A 1 101 ? -5.936 -0.083 -12.337 1.00 81.44 101 ALA A N 1
ATOM 742 C CA . ALA A 1 101 ? -6.766 1.079 -12.030 1.00 81.44 101 ALA A CA 1
ATOM 743 C C . ALA A 1 101 ? -8.213 0.680 -11.700 1.00 81.44 101 ALA A C 1
ATOM 745 O O . ALA A 1 101 ? -8.786 1.176 -10.731 1.00 81.44 101 ALA A O 1
ATOM 746 N N . GLY A 1 102 ? -8.795 -0.254 -12.462 1.00 85.06 102 GLY A N 1
ATOM 747 C CA . GLY A 1 102 ? -10.141 -0.764 -12.193 1.00 85.06 102 GLY A CA 1
ATOM 748 C C . GLY A 1 102 ? -10.249 -1.468 -10.837 1.00 85.06 102 GLY A C 1
ATOM 749 O O . GLY A 1 102 ? -11.181 -1.202 -10.075 1.00 85.06 102 GLY A O 1
ATOM 750 N N . VAL A 1 103 ? -9.277 -2.325 -10.513 1.00 86.00 103 VAL A N 1
ATOM 751 C CA . VAL A 1 103 ? -9.224 -3.032 -9.224 1.00 86.00 103 VAL A CA 1
ATOM 752 C C . VAL A 1 103 ? -9.019 -2.053 -8.067 1.00 86.00 103 VAL A C 1
ATOM 754 O O . VAL A 1 103 ? -9.725 -2.154 -7.065 1.00 86.00 103 VAL A O 1
ATOM 757 N N . LEU A 1 104 ? -8.121 -1.076 -8.213 1.00 85.56 104 LEU A N 1
ATOM 758 C CA . LEU A 1 104 ? -7.814 -0.099 -7.169 1.00 85.56 104 LEU A CA 1
ATOM 759 C C . LEU A 1 104 ? -9.012 0.800 -6.848 1.00 85.56 104 LEU A C 1
ATOM 761 O O . LEU A 1 104 ? -9.315 1.011 -5.677 1.00 85.56 104 LEU A O 1
ATOM 765 N N . VAL A 1 105 ? -9.737 1.288 -7.860 1.00 87.81 105 VAL A N 1
ATOM 766 C CA . VAL A 1 105 ? -10.956 2.087 -7.643 1.00 87.81 105 VAL A CA 1
ATOM 767 C C . VAL A 1 105 ? -12.020 1.263 -6.919 1.00 87.81 105 VAL A C 1
ATOM 769 O O . VAL A 1 105 ? -12.638 1.747 -5.971 1.00 87.81 105 VAL A O 1
ATOM 772 N N . TYR A 1 106 ? -12.215 0.007 -7.330 1.00 88.19 106 TYR A N 1
ATOM 773 C CA . TYR A 1 106 ? -13.179 -0.883 -6.690 1.00 88.19 106 TYR A CA 1
ATOM 774 C C . TYR A 1 106 ? -12.811 -1.182 -5.228 1.00 88.19 106 TYR A C 1
ATOM 776 O O . TYR A 1 106 ? -13.657 -1.063 -4.338 1.00 88.19 106 TYR A O 1
ATOM 784 N N . ALA A 1 107 ? -11.549 -1.533 -4.971 1.00 87.56 107 ALA A N 1
ATOM 785 C CA . ALA A 1 107 ? -11.043 -1.804 -3.631 1.00 87.56 107 ALA A CA 1
ATOM 786 C C . ALA A 1 107 ? -11.111 -0.551 -2.747 1.00 87.56 107 ALA A C 1
ATOM 788 O O . ALA A 1 107 ? -11.648 -0.617 -1.643 1.00 87.56 107 ALA A O 1
ATOM 789 N N . GLY A 1 108 ? -10.669 0.602 -3.255 1.00 84.69 108 GLY A N 1
ATOM 790 C CA . GLY A 1 108 ? -10.727 1.880 -2.547 1.00 84.69 108 GLY A CA 1
ATOM 791 C C . GLY A 1 108 ? -12.152 2.255 -2.146 1.00 84.69 108 GLY A C 1
ATOM 792 O O . GLY A 1 108 ? -12.403 2.594 -0.990 1.00 84.69 108 GLY A O 1
ATOM 793 N N . PHE A 1 109 ? -13.121 2.101 -3.053 1.00 86.00 109 PHE A N 1
ATOM 794 C CA . PHE A 1 109 ? -14.526 2.379 -2.743 1.00 86.00 109 PHE A CA 1
ATOM 795 C C . PHE A 1 109 ? -15.099 1.430 -1.678 1.00 86.00 109 PHE A C 1
ATOM 797 O O . PHE A 1 109 ? -15.958 1.826 -0.892 1.00 86.00 109 PHE A O 1
ATOM 804 N N . LYS A 1 110 ? -14.621 0.181 -1.634 1.00 83.50 110 LYS A N 1
ATOM 805 C CA . LYS A 1 110 ? -15.025 -0.819 -0.636 1.00 83.50 110 LYS A CA 1
ATOM 806 C C . LYS A 1 110 ? -14.375 -0.589 0.734 1.00 83.50 110 LYS A C 1
ATOM 808 O O . LYS A 1 110 ? -14.993 -0.916 1.746 1.00 83.50 110 LYS A O 1
ATOM 813 N N . LEU A 1 111 ? -13.159 -0.042 0.763 1.00 84.56 111 LEU A N 1
ATOM 814 C CA . LEU A 1 111 ? -12.397 0.235 1.983 1.00 84.56 111 LEU A CA 1
ATOM 815 C C . LEU A 1 111 ? -12.900 1.472 2.730 1.00 84.56 111 LEU A C 1
ATOM 817 O O . LEU A 1 111 ? -12.848 1.491 3.956 1.00 84.56 111 LEU A O 1
ATOM 821 N N . VAL A 1 112 ? -13.422 2.488 2.031 1.00 81.69 112 VAL A N 1
ATOM 822 C CA . VAL A 1 112 ? -14.007 3.664 2.691 1.00 81.69 112 VAL A CA 1
ATOM 823 C C . VAL A 1 112 ? -15.325 3.257 3.363 1.00 81.69 112 VAL A C 1
ATOM 825 O O . VAL A 1 112 ? -16.286 2.918 2.665 1.00 81.69 112 VAL A O 1
ATOM 828 N N . PRO A 1 113 ? -15.451 3.329 4.705 1.00 75.81 113 PRO A N 1
ATOM 829 C CA . PRO A 1 113 ? -16.699 3.031 5.393 1.00 75.81 113 PRO A CA 1
ATOM 830 C C . PRO A 1 113 ? -17.669 4.203 5.204 1.00 75.81 113 PRO A C 1
ATOM 832 O O . PRO A 1 113 ? -17.942 4.983 6.119 1.00 75.81 113 PRO A O 1
ATOM 835 N N . LEU A 1 114 ? -18.232 4.323 3.999 1.00 74.94 114 LEU A N 1
ATOM 836 C CA . LEU A 1 114 ? -19.155 5.394 3.601 1.00 74.94 114 LEU A CA 1
ATOM 837 C C . LEU A 1 114 ? -20.360 5.498 4.550 1.00 74.94 114 LEU A C 1
ATOM 839 O O . LEU A 1 114 ? -20.933 6.569 4.737 1.00 74.94 114 LEU A O 1
ATOM 843 N N . ARG A 1 115 ? -20.703 4.385 5.208 1.00 74.06 115 ARG A N 1
ATOM 844 C CA . ARG A 1 115 ? -21.767 4.284 6.213 1.00 74.06 115 ARG A CA 1
ATOM 845 C C . ARG A 1 115 ? -21.438 4.992 7.531 1.00 74.06 115 ARG A C 1
ATOM 847 O O . ARG A 1 115 ? -22.364 5.421 8.204 1.00 74.06 115 ARG A O 1
ATOM 854 N N . VAL A 1 116 ? -20.159 5.131 7.884 1.00 73.44 116 VAL A N 1
ATOM 855 C CA . VAL A 1 116 ? -19.683 5.850 9.084 1.00 73.44 116 VAL A CA 1
ATOM 856 C C . VAL A 1 116 ? -19.369 7.308 8.748 1.00 73.44 116 VAL A C 1
ATOM 858 O O . VAL A 1 116 ? -19.643 8.206 9.543 1.00 73.44 116 VAL A O 1
ATOM 861 N N . LEU A 1 117 ? -18.883 7.566 7.532 1.00 74.69 117 LEU A N 1
ATOM 862 C CA . LEU A 1 117 ? -18.582 8.920 7.075 1.00 74.69 117 LEU A CA 1
ATOM 863 C C . LEU A 1 117 ? -19.855 9.756 6.845 1.00 74.69 117 LEU A C 1
ATOM 865 O O . LEU A 1 117 ? -19.891 10.941 7.177 1.00 74.69 117 LEU A O 1
ATOM 869 N N . ALA A 1 118 ? -20.931 9.146 6.335 1.00 78.31 118 ALA A N 1
ATOM 870 C CA . ALA A 1 118 ? -22.169 9.862 6.017 1.00 78.31 118 ALA A CA 1
ATOM 871 C C . ALA A 1 118 ? -22.929 10.429 7.245 1.00 78.31 118 ALA A C 1
ATOM 873 O O . ALA A 1 118 ? -23.463 11.539 7.146 1.00 78.31 118 ALA A O 1
ATOM 874 N N . PRO A 1 119 ? -23.014 9.744 8.401 1.00 75.81 119 PRO A N 1
ATOM 875 C CA . PRO A 1 119 ? -23.526 10.329 9.643 1.00 75.81 119 PRO A CA 1
ATOM 876 C C . PRO A 1 119 ? -22.558 11.347 10.257 1.00 75.81 119 PRO A C 1
ATOM 878 O O . PRO A 1 119 ? -22.997 12.409 10.701 1.00 75.81 119 PRO A O 1
ATOM 881 N N . LEU A 1 120 ? -21.246 11.070 10.230 1.00 76.94 120 LEU A N 1
ATOM 882 C CA . LEU A 1 120 ? -20.216 11.958 10.785 1.00 76.94 120 LEU A CA 1
ATOM 883 C C . LEU A 1 120 ? -20.218 13.327 10.089 1.00 76.94 120 LEU A C 1
ATOM 885 O O . LEU A 1 120 ? -20.146 14.360 10.752 1.00 76.94 120 LEU A O 1
ATOM 889 N N . TRP A 1 121 ? -20.401 13.342 8.766 1.00 75.81 121 TRP A N 1
ATOM 890 C CA . TRP A 1 121 ? -20.531 14.569 7.978 1.00 75.81 121 TRP A CA 1
ATOM 891 C C . TRP A 1 121 ? -21.785 15.383 8.328 1.00 75.81 121 TRP A C 1
ATOM 893 O O . TRP A 1 121 ? -21.782 16.611 8.248 1.00 75.81 121 TRP A O 1
ATOM 903 N N . ARG A 1 122 ? -22.881 14.723 8.719 1.00 78.81 122 ARG A N 1
ATOM 904 C CA . ARG A 1 122 ? -24.119 15.420 9.099 1.00 78.81 122 ARG A CA 1
ATOM 905 C C . ARG A 1 122 ? -24.060 15.984 10.517 1.00 78.81 122 ARG A C 1
ATOM 907 O O . ARG A 1 122 ? -24.617 17.052 10.736 1.00 78.81 122 ARG A O 1
ATOM 914 N N . GLY A 1 123 ? -23.375 15.308 11.439 1.00 78.31 123 GLY A N 1
ATOM 915 C CA . GLY A 1 123 ? -23.265 15.743 12.835 1.00 78.31 123 GLY A CA 1
ATOM 916 C C . GLY A 1 123 ? -22.077 16.665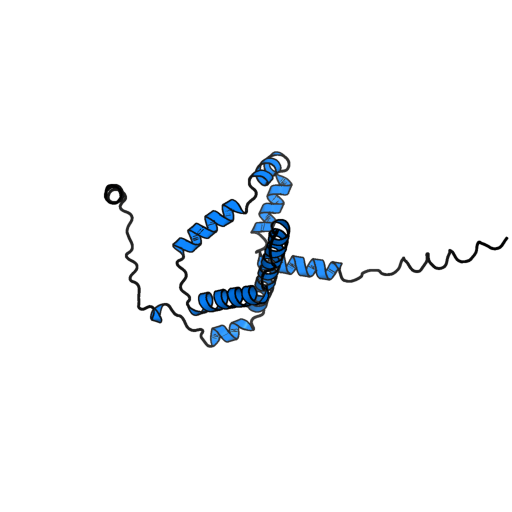 13.143 1.00 78.31 123 GLY A C 1
ATOM 917 O O . GLY A 1 123 ? -22.216 17.571 13.953 1.00 78.31 123 GLY A O 1
ATOM 918 N N . HIS A 1 124 ? -20.908 16.456 12.522 1.00 83.38 124 HIS A N 1
ATOM 919 C CA . HIS A 1 124 ? -19.646 17.108 12.914 1.00 83.38 124 HIS A CA 1
ATOM 920 C C . HIS A 1 124 ? -18.742 17.411 11.704 1.00 83.38 124 HIS A C 1
ATOM 922 O O . HIS A 1 124 ? -17.637 16.874 11.581 1.00 83.38 124 HIS A O 1
ATOM 928 N N . ARG A 1 125 ? -19.188 18.318 10.820 1.00 80.69 125 ARG A N 1
ATOM 929 C CA . ARG A 1 125 ? -18.460 18.715 9.593 1.00 80.69 125 ARG A CA 1
ATOM 930 C C . ARG A 1 125 ? -16.998 19.102 9.849 1.00 80.69 125 ARG A C 1
ATOM 932 O O . ARG A 1 125 ? -16.139 18.723 9.068 1.00 80.69 125 ARG A O 1
ATOM 939 N N . GLY A 1 126 ? -16.704 19.775 10.966 1.00 79.00 126 GLY A N 1
ATOM 940 C CA . GLY A 1 126 ? -15.336 20.174 11.321 1.00 79.00 126 GLY A CA 1
ATOM 941 C C . GLY A 1 126 ? -14.384 18.992 11.538 1.00 79.00 126 GLY A C 1
ATOM 942 O O . GLY A 1 126 ? -13.286 18.988 10.994 1.00 79.00 126 GLY A O 1
ATOM 943 N N . LYS A 1 127 ? -14.817 17.945 12.254 1.00 76.94 127 LYS A N 1
ATOM 944 C CA . LYS A 1 127 ? -13.984 16.754 12.510 1.00 76.94 127 LYS A CA 1
ATOM 945 C C . LYS A 1 127 ? -13.768 15.931 11.239 1.00 76.94 127 LYS A C 1
ATOM 947 O O . LYS A 1 127 ? -12.672 15.435 11.016 1.00 76.94 127 LYS A O 1
ATOM 952 N N . ALA A 1 128 ? -14.797 15.823 10.397 1.00 77.69 128 ALA A N 1
ATOM 953 C CA . ALA A 1 128 ? -14.703 15.123 9.119 1.00 77.69 128 ALA A CA 1
ATOM 954 C C . ALA A 1 128 ? -13.772 15.844 8.127 1.00 77.69 128 ALA A C 1
ATOM 956 O O . ALA A 1 128 ? -13.002 15.189 7.431 1.00 77.69 128 ALA A O 1
ATOM 957 N N . VAL A 1 129 ? -13.817 17.181 8.090 1.00 81.19 129 VAL A N 1
ATOM 958 C CA . VAL A 1 129 ? -12.931 17.992 7.242 1.00 81.19 129 VAL A CA 1
ATOM 959 C C . VAL A 1 129 ? -11.491 17.908 7.726 1.00 81.19 129 VAL A C 1
ATOM 961 O O . VAL A 1 129 ? -10.622 17.650 6.906 1.00 81.19 129 VAL A O 1
ATOM 964 N N . VAL A 1 130 ? -11.232 18.055 9.030 1.00 80.25 130 VAL A N 1
ATOM 965 C CA . VAL A 1 130 ? -9.871 17.906 9.571 1.00 80.25 130 VAL A CA 1
ATOM 966 C C . VAL A 1 130 ? -9.324 16.516 9.251 1.00 80.25 130 VAL A C 1
ATOM 968 O O . VAL A 1 130 ? -8.261 16.424 8.657 1.00 80.25 130 VAL A O 1
ATOM 971 N N . LEU A 1 131 ? -10.085 15.450 9.517 1.00 77.25 131 LEU A N 1
ATOM 972 C CA . LEU A 1 131 ? -9.685 14.076 9.195 1.00 77.25 131 LEU A CA 1
ATOM 973 C C . LEU A 1 131 ? -9.359 13.894 7.702 1.00 77.25 131 LEU A C 1
ATOM 975 O O . LEU A 1 131 ? -8.337 13.307 7.360 1.00 77.25 131 LEU A O 1
ATOM 979 N N . GLY A 1 132 ? -10.222 14.397 6.815 1.00 80.44 132 GLY A N 1
ATOM 980 C CA . GLY A 1 132 ? -10.016 14.298 5.370 1.00 80.44 132 GLY A CA 1
ATOM 981 C C . GLY A 1 132 ? -8.817 15.113 4.888 1.00 80.44 132 GLY A C 1
ATOM 982 O O . GLY A 1 132 ? -8.044 14.629 4.069 1.00 80.44 132 GLY A O 1
ATOM 983 N N . VAL A 1 133 ? -8.634 16.324 5.417 1.00 80.69 133 VAL A N 1
ATOM 984 C CA . VAL A 1 133 ? -7.496 17.186 5.078 1.00 80.69 133 VAL A CA 1
ATOM 985 C C . VAL A 1 133 ? -6.199 16.562 5.565 1.00 80.69 133 VAL A C 1
ATOM 987 O O . VAL A 1 133 ? -5.270 16.474 4.777 1.00 80.69 133 VAL A O 1
ATOM 990 N N . THR A 1 134 ? -6.126 16.072 6.803 1.00 75.00 134 THR A N 1
ATOM 991 C CA . THR A 1 134 ? -4.912 15.420 7.311 1.00 75.00 134 THR A CA 1
ATOM 992 C C . THR A 1 134 ? -4.579 14.171 6.496 1.00 75.00 134 THR A C 1
ATOM 994 O O . THR A 1 134 ? -3.441 14.018 6.072 1.00 75.00 134 THR A O 1
ATOM 997 N N . ALA A 1 135 ? -5.575 13.340 6.170 1.00 75.38 135 ALA A N 1
ATOM 998 C CA . ALA A 1 135 ? -5.374 12.139 5.356 1.00 75.38 135 ALA A CA 1
ATOM 999 C C . ALA A 1 135 ? -4.865 12.425 3.928 1.00 75.38 135 ALA A C 1
ATOM 1001 O O . ALA A 1 135 ? -4.246 11.555 3.321 1.00 75.38 135 ALA A O 1
ATOM 1002 N N . VAL A 1 136 ? -5.145 13.613 3.379 1.00 76.56 136 VAL A N 1
ATOM 1003 C CA . VAL A 1 136 ? -4.715 14.016 2.028 1.00 76.56 136 VAL A CA 1
ATOM 1004 C C . VAL A 1 136 ? -3.425 14.842 2.053 1.00 76.56 136 VAL A C 1
ATOM 1006 O O . VAL A 1 136 ? -2.623 14.740 1.130 1.00 76.56 136 VAL A O 1
ATOM 1009 N N . ALA A 1 137 ? -3.235 15.681 3.072 1.00 73.69 137 ALA A N 1
ATOM 1010 C CA . ALA A 1 137 ? -2.164 16.672 3.128 1.00 73.69 137 ALA A CA 1
ATOM 1011 C C . ALA A 1 137 ? -0.831 16.096 3.612 1.00 73.69 137 ALA A C 1
ATOM 1013 O O . ALA A 1 137 ? 0.214 16.533 3.141 1.00 73.69 137 ALA A O 1
ATOM 1014 N N . THR A 1 138 ? -0.850 15.132 4.534 1.00 72.12 138 THR A N 1
ATOM 1015 C CA . THR A 1 138 ? 0.345 14.356 4.875 1.00 72.12 138 THR A CA 1
ATOM 1016 C C . THR A 1 138 ? 0.312 13.120 3.997 1.00 72.12 138 THR A C 1
ATOM 1018 O O . THR A 1 138 ? -0.594 12.298 4.164 1.00 72.12 138 THR A O 1
ATOM 1021 N N . GLY A 1 139 ? 1.228 12.986 3.036 1.00 75.69 139 GLY A N 1
ATOM 1022 C CA . GLY A 1 139 ? 1.300 11.760 2.248 1.00 75.69 139 GLY A CA 1
ATOM 1023 C C . GLY A 1 139 ? 1.360 10.549 3.183 1.00 75.69 139 GLY A C 1
ATOM 1024 O O . GLY A 1 139 ? 1.902 10.646 4.285 1.00 75.69 139 GLY A O 1
ATOM 1025 N N . LEU A 1 140 ? 0.798 9.407 2.774 1.00 76.25 140 LEU A N 1
ATOM 1026 C CA . 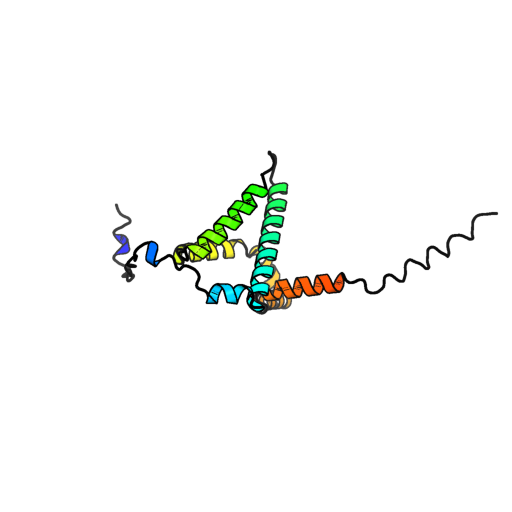LEU A 1 140 ? 0.700 8.218 3.637 1.00 76.25 140 LEU A CA 1
ATOM 1027 C C . LEU A 1 140 ? 2.050 7.861 4.289 1.00 76.25 140 LEU A C 1
ATOM 1029 O O . LEU A 1 140 ? 2.102 7.516 5.464 1.00 76.25 140 LEU A O 1
ATOM 1033 N N . PHE A 1 141 ? 3.143 8.018 3.541 1.00 79.50 141 PHE A N 1
ATOM 1034 C CA . PHE A 1 141 ? 4.503 7.784 4.019 1.00 79.50 141 PHE A CA 1
ATOM 1035 C C . PHE A 1 141 ? 4.945 8.775 5.105 1.00 79.50 141 PHE A C 1
ATOM 1037 O O . PHE A 1 141 ? 5.432 8.354 6.151 1.00 79.50 141 PHE A O 1
ATOM 1044 N N . GLU A 1 142 ? 4.750 10.077 4.888 1.00 80.62 142 GLU A N 1
ATOM 1045 C CA . GLU A 1 142 ? 5.110 11.126 5.854 1.00 80.62 142 GLU A CA 1
ATOM 1046 C C . GLU A 1 142 ? 4.268 11.001 7.123 1.00 8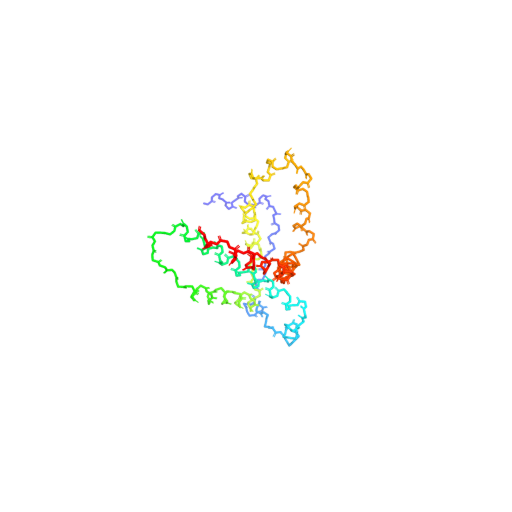0.62 142 GLU A C 1
ATOM 1048 O O . GLU A 1 142 ? 4.799 11.091 8.227 1.00 80.62 142 GLU A O 1
ATOM 1053 N N . GLY A 1 143 ? 2.973 10.705 6.972 1.00 79.06 143 GLY A N 1
ATOM 1054 C CA . GLY A 1 143 ? 2.073 10.447 8.092 1.00 79.06 143 GLY A CA 1
ATOM 1055 C C . GLY A 1 143 ? 2.518 9.258 8.950 1.00 79.06 143 GLY A C 1
ATOM 1056 O O . GLY A 1 143 ? 2.528 9.367 10.174 1.00 79.06 143 GLY A O 1
ATOM 1057 N N . VAL A 1 144 ? 2.938 8.145 8.333 1.00 83.19 144 VAL A N 1
ATOM 1058 C CA . VAL A 1 144 ? 3.443 6.960 9.056 1.00 83.19 144 VAL A CA 1
ATOM 1059 C C . VAL A 1 144 ? 4.757 7.256 9.780 1.00 83.19 144 VAL A C 1
ATOM 1061 O O . VAL A 1 144 ? 4.895 6.895 10.948 1.00 83.19 144 VAL A O 1
ATOM 1064 N N . LEU A 1 145 ? 5.706 7.935 9.130 1.00 82.56 145 LEU A N 1
ATOM 1065 C CA . LEU A 1 145 ? 6.993 8.273 9.750 1.00 82.56 145 LEU A CA 1
ATOM 1066 C C . LEU A 1 145 ? 6.830 9.251 10.919 1.00 82.56 145 LEU A C 1
ATOM 1068 O O . LEU A 1 145 ? 7.431 9.044 11.971 1.00 82.56 145 LEU A O 1
ATOM 1072 N N . VAL A 1 146 ? 5.997 10.284 10.763 1.00 82.94 146 VAL A N 1
ATOM 1073 C CA . VAL A 1 146 ? 5.692 11.235 11.844 1.00 82.94 146 VAL A CA 1
ATOM 1074 C C . VAL A 1 146 ? 4.960 10.535 12.988 1.00 82.94 146 VAL A C 1
ATOM 1076 O O . VAL A 1 146 ? 5.298 10.764 14.145 1.00 82.94 146 VAL A O 1
ATOM 1079 N N . GLY A 1 147 ? 4.006 9.651 12.684 1.00 80.69 147 GLY A N 1
ATOM 1080 C CA . GLY A 1 147 ? 3.295 8.866 13.693 1.00 80.69 147 GLY A CA 1
ATOM 1081 C C . GLY A 1 147 ? 4.229 7.979 14.518 1.00 80.69 147 GLY A C 1
ATOM 1082 O O . GLY A 1 147 ? 4.182 8.031 15.743 1.00 80.69 147 GLY A O 1
ATOM 1083 N N . LEU A 1 148 ? 5.123 7.230 13.861 1.00 81.81 148 LEU A N 1
ATOM 1084 C CA . LEU A 1 148 ? 6.113 6.388 14.543 1.00 81.81 148 LEU A CA 1
ATOM 1085 C C . LEU A 1 148 ? 7.103 7.219 15.367 1.00 81.81 148 LEU A C 1
ATOM 1087 O O . LEU A 1 148 ? 7.473 6.821 16.467 1.00 81.81 148 LEU A O 1
ATOM 1091 N N . LEU A 1 149 ? 7.535 8.370 14.846 1.00 83.38 149 LEU A N 1
ATOM 1092 C CA . LEU A 1 149 ? 8.431 9.263 15.572 1.00 83.38 149 LEU A CA 1
ATOM 1093 C C . LEU A 1 149 ? 7.763 9.794 16.843 1.00 83.38 149 LEU A C 1
ATOM 1095 O O . LEU A 1 149 ? 8.389 9.789 17.895 1.00 83.38 149 LEU A O 1
ATOM 1099 N N . LEU A 1 150 ? 6.504 10.229 16.758 1.00 85.31 150 LEU A N 1
ATOM 1100 C CA . LEU A 1 150 ? 5.755 10.717 17.916 1.00 85.31 150 LEU A CA 1
ATOM 1101 C C . LEU A 1 150 ? 5.510 9.613 18.949 1.00 85.31 150 LEU A C 1
ATOM 1103 O O . LEU A 1 150 ? 5.710 9.861 20.132 1.00 85.31 150 LEU A O 1
ATOM 1107 N N . ASP A 1 151 ? 5.151 8.404 18.515 1.00 84.62 151 ASP A N 1
ATOM 1108 C CA . ASP A 1 151 ? 4.975 7.247 19.404 1.00 84.62 151 ASP A CA 1
ATOM 1109 C C . ASP A 1 151 ? 6.288 6.871 20.113 1.00 84.62 151 ASP A C 1
ATOM 1111 O O . ASP A 1 151 ? 6.326 6.695 21.328 1.00 84.62 151 ASP A O 1
ATOM 1115 N N . ALA A 1 152 ? 7.408 6.853 19.384 1.00 83.19 152 ALA A N 1
ATOM 1116 C CA . ALA A 1 152 ? 8.729 6.607 19.961 1.00 83.19 152 ALA A CA 1
ATOM 1117 C C . ALA A 1 152 ? 9.178 7.719 20.926 1.00 83.19 152 ALA A C 1
ATOM 1119 O O . ALA A 1 152 ? 9.872 7.439 21.906 1.00 83.19 152 ALA A O 1
ATOM 1120 N N . LEU A 1 153 ? 8.799 8.971 20.654 1.00 84.12 153 LEU A N 1
ATOM 1121 C CA . LEU A 1 153 ? 9.061 10.103 21.541 1.00 84.12 153 LEU A CA 1
ATOM 1122 C C . LEU A 1 153 ? 8.223 10.034 22.824 1.00 84.12 153 LEU A C 1
ATOM 1124 O O . LEU A 1 153 ? 8.752 10.354 23.883 1.00 84.12 153 LEU A O 1
ATOM 1128 N N . ASP A 1 154 ? 6.966 9.597 22.748 1.00 82.75 154 ASP A N 1
ATOM 1129 C CA . ASP A 1 154 ? 6.095 9.406 23.919 1.00 82.75 154 ASP A CA 1
ATOM 1130 C C . ASP A 1 154 ? 6.511 8.173 24.745 1.00 82.75 154 ASP A C 1
ATOM 1132 O O . ASP A 1 154 ? 6.415 8.153 25.971 1.00 82.75 154 ASP A O 1
ATOM 1136 N N . ALA A 1 155 ? 7.070 7.154 24.085 1.00 79.88 155 ALA A N 1
ATOM 1137 C CA . ALA A 1 155 ? 7.644 5.978 24.735 1.00 79.88 155 ALA A CA 1
ATOM 1138 C C . ALA A 1 155 ? 8.988 6.253 25.441 1.00 79.88 155 ALA A C 1
ATOM 1140 O O . ALA A 1 155 ? 9.440 5.420 26.237 1.00 79.88 155 ALA A O 1
ATOM 1141 N N . LEU A 1 156 ? 9.647 7.391 25.173 1.00 80.06 156 LEU A N 1
ATOM 1142 C CA . LEU A 1 156 ? 10.800 7.815 25.963 1.00 80.06 156 LEU A CA 1
ATOM 1143 C C . LEU A 1 156 ? 10.294 8.217 27.353 1.00 80.06 156 LEU A C 1
ATOM 1145 O O . LEU A 1 156 ? 9.503 9.149 27.468 1.00 80.06 156 LEU A O 1
ATOM 1149 N N . PRO A 1 157 ? 10.750 7.552 28.426 1.00 68.56 157 PRO A N 1
ATOM 1150 C CA . PRO A 1 157 ? 10.264 7.828 29.765 1.00 68.56 157 PRO A CA 1
ATOM 1151 C C . PRO A 1 157 ? 10.729 9.218 30.209 1.00 68.56 157 PRO A C 1
ATOM 1153 O O . PRO A 1 157 ? 11.816 9.374 30.771 1.00 68.56 157 PRO A O 1
ATOM 1156 N N . ALA A 1 158 ? 9.895 10.233 29.998 1.00 66.56 158 ALA A N 1
ATOM 1157 C CA . ALA A 1 158 ? 9.856 11.349 30.919 1.00 66.56 158 ALA A CA 1
ATOM 1158 C C . ALA A 1 158 ? 9.347 10.793 32.267 1.00 66.56 158 ALA A C 1
ATOM 1160 O O . ALA A 1 158 ? 8.464 9.951 32.312 1.00 66.56 158 ALA A O 1
ATOM 1161 N N . ASP A 1 159 ? 10.049 11.131 33.344 1.00 60.50 159 ASP A N 1
ATOM 1162 C CA . ASP A 1 159 ? 9.608 11.029 34.740 1.00 60.50 159 ASP A CA 1
ATOM 1163 C C . ASP A 1 159 ? 9.088 9.690 35.322 1.00 60.50 159 ASP A C 1
ATOM 1165 O O . ASP A 1 159 ? 8.081 9.614 36.021 1.00 60.50 159 ASP A O 1
ATOM 1169 N N . ARG A 1 160 ? 9.935 8.649 35.304 1.00 60.12 160 ARG A N 1
ATOM 1170 C CA . ARG A 1 160 ? 9.867 7.548 36.297 1.00 60.12 160 ARG A CA 1
ATOM 1171 C C . ARG A 1 160 ? 10.304 8.013 37.710 1.00 60.12 160 ARG A C 1
ATOM 1173 O O . ARG A 1 160 ? 11.255 7.472 38.276 1.00 60.12 160 ARG A O 1
ATOM 1180 N N . LYS A 1 161 ? 9.670 9.049 38.273 1.00 52.81 161 LYS A N 1
ATOM 1181 C CA . LYS A 1 161 ? 9.968 9.611 39.610 1.00 52.81 161 LYS A CA 1
ATOM 1182 C C . LYS A 1 161 ? 8.700 10.015 40.379 1.00 52.81 161 LYS A C 1
ATOM 1184 O O . LYS A 1 161 ? 8.584 11.158 40.791 1.00 52.81 161 LYS A O 1
ATOM 1189 N N . VAL A 1 162 ? 7.770 9.090 40.629 1.00 55.25 162 VAL A N 1
ATOM 1190 C CA . VAL A 1 162 ? 6.750 9.297 41.689 1.00 55.25 162 VAL A CA 1
ATOM 1191 C C . VAL A 1 162 ? 6.456 8.022 42.503 1.00 55.25 162 VAL A C 1
ATOM 1193 O O . VAL A 1 162 ? 6.124 8.112 43.677 1.00 55.25 162 VAL A O 1
ATOM 1196 N N . GLU A 1 163 ? 6.710 6.820 41.976 1.00 54.53 163 GLU A N 1
ATOM 1197 C CA . GLU A 1 163 ? 6.379 5.561 42.683 1.00 54.53 163 GLU A CA 1
ATOM 1198 C C . GLU A 1 163 ? 7.359 5.164 43.817 1.00 54.53 163 GLU A C 1
ATOM 1200 O O . GLU A 1 163 ? 7.136 4.183 44.519 1.00 54.53 163 GLU A O 1
ATOM 1205 N N . LEU A 1 164 ? 8.458 5.902 44.033 1.00 55.72 164 LEU A N 1
ATOM 1206 C CA . LEU A 1 164 ? 9.435 5.571 45.087 1.00 55.72 164 LEU A CA 1
ATOM 1207 C C . LEU A 1 164 ? 9.170 6.250 46.442 1.00 55.72 164 LEU A C 1
ATOM 1209 O O . LEU A 1 164 ? 9.819 5.881 47.417 1.00 55.72 164 LEU A O 1
ATOM 1213 N N . GLU A 1 165 ? 8.200 7.164 46.554 1.00 56.34 165 GLU A N 1
ATOM 1214 C CA . GLU A 1 165 ? 7.852 7.786 47.849 1.00 56.34 165 GLU A CA 1
ATOM 1215 C C . GLU A 1 165 ? 6.661 7.136 48.574 1.00 56.34 165 GLU A C 1
ATOM 1217 O O . GLU A 1 165 ? 6.479 7.363 49.767 1.00 56.34 165 GLU A O 1
ATOM 1222 N N . LEU A 1 166 ? 5.896 6.247 47.929 1.00 57.19 166 LEU A N 1
ATOM 1223 C CA . LEU A 1 166 ? 4.791 5.534 48.595 1.00 57.19 166 LEU A CA 1
ATOM 1224 C C . LEU A 1 166 ? 5.181 4.145 49.126 1.00 57.19 166 LEU A C 1
ATOM 1226 O O . LEU A 1 166 ? 4.470 3.588 49.960 1.00 57.19 166 LEU A O 1
ATOM 1230 N N . SER A 1 167 ? 6.350 3.620 48.743 1.00 56.91 167 SER A N 1
ATOM 1231 C CA . SER A 1 167 ? 6.909 2.385 49.319 1.00 56.91 167 SER A CA 1
ATOM 1232 C C . SER A 1 167 ? 7.706 2.619 50.617 1.00 56.91 167 SER A C 1
ATOM 1234 O O . SER A 1 167 ? 8.073 1.648 51.278 1.00 56.91 167 SER A O 1
ATOM 1236 N N . GLY A 1 168 ? 7.969 3.877 50.996 1.00 53.44 168 GLY A N 1
ATOM 1237 C CA . GLY A 1 168 ? 8.668 4.247 52.238 1.00 53.44 168 GLY A CA 1
ATOM 1238 C C . GLY A 1 168 ? 7.752 4.648 53.403 1.00 53.44 168 GLY A C 1
ATOM 1239 O O . GLY A 1 168 ? 8.201 4.675 54.542 1.00 53.44 168 GLY A O 1
ATOM 1240 N N . ALA A 1 169 ? 6.467 4.925 53.152 1.00 58.84 169 ALA A N 1
ATOM 1241 C CA . ALA A 1 169 ? 5.539 5.450 54.163 1.00 58.84 169 ALA A CA 1
ATOM 1242 C C . ALA A 1 169 ? 4.645 4.382 54.837 1.00 58.84 169 ALA A C 1
ATOM 1244 O O . ALA A 1 169 ? 3.872 4.703 55.739 1.00 58.84 169 ALA A O 1
ATOM 1245 N N . GLY A 1 170 ? 4.735 3.114 54.416 1.00 54.62 170 GLY A N 1
ATOM 1246 C CA . GLY A 1 170 ? 3.871 2.022 54.894 1.00 54.62 170 GLY A CA 1
ATOM 1247 C C . GLY A 1 170 ? 4.483 1.076 55.935 1.00 54.62 170 GLY A C 1
ATOM 1248 O O . GLY A 1 170 ? 3.791 0.174 56.396 1.00 54.62 170 GLY A O 1
ATOM 1249 N N . ALA A 1 171 ? 5.755 1.244 56.312 1.00 58.50 171 ALA A N 1
ATOM 1250 C CA . ALA A 1 171 ? 6.478 0.281 57.156 1.00 58.50 171 ALA A CA 1
ATOM 1251 C C . ALA A 1 171 ? 6.476 0.606 58.667 1.00 58.50 171 ALA A C 1
ATOM 1253 O O . ALA A 1 171 ? 7.109 -0.106 59.441 1.00 58.50 171 ALA A O 1
ATOM 1254 N N . GLU A 1 172 ? 5.745 1.635 59.109 1.00 59.53 172 GLU A N 1
ATOM 1255 C CA . GLU A 1 172 ? 5.662 2.030 60.524 1.00 59.53 172 GLU A CA 1
ATOM 1256 C C . GLU A 1 172 ? 4.210 2.176 61.008 1.00 59.53 172 GLU A C 1
ATOM 1258 O O . GLU A 1 172 ? 3.766 3.275 61.347 1.00 59.53 172 GLU A O 1
ATOM 1263 N N . ARG A 1 173 ? 3.422 1.087 61.017 1.00 58.56 173 ARG A N 1
ATOM 1264 C CA . ARG A 1 173 ? 2.202 1.002 61.855 1.00 58.56 173 ARG A CA 1
ATOM 1265 C C . ARG A 1 173 ? 1.556 -0.391 61.901 1.00 58.56 173 ARG A C 1
ATOM 1267 O O . ARG A 1 173 ? 0.444 -0.569 61.425 1.00 58.56 173 ARG A O 1
ATOM 1274 N N . SER A 1 174 ? 2.203 -1.382 62.518 1.00 56.03 174 SER A N 1
ATOM 1275 C CA . SER A 1 174 ? 1.462 -2.532 63.080 1.00 56.03 174 SER A CA 1
ATOM 1276 C C . SER A 1 174 ? 2.274 -3.323 64.116 1.00 56.03 174 SER A C 1
ATOM 1278 O O . SER A 1 174 ? 2.612 -4.480 63.894 1.00 56.03 174 SER A O 1
ATOM 1280 N N . TRP A 1 175 ? 2.584 -2.708 65.256 1.00 53.50 175 TRP A N 1
ATOM 1281 C CA . TRP A 1 175 ? 2.846 -3.435 66.504 1.00 53.50 175 TRP A CA 1
ATOM 1282 C C . TRP A 1 175 ? 2.309 -2.604 67.669 1.00 53.50 175 TRP A C 1
ATOM 1284 O O . TRP A 1 175 ? 2.984 -1.707 68.170 1.00 53.50 175 TRP A O 1
ATOM 1294 N N . SER A 1 176 ? 1.065 -2.891 68.043 1.00 49.69 176 SER A N 1
ATOM 1295 C CA . SER A 1 176 ? 0.474 -2.652 69.363 1.00 49.69 176 SER A CA 1
ATOM 1296 C C . SER A 1 176 ? -0.779 -3.504 69.485 1.00 49.69 176 SER A C 1
ATOM 1298 O O . SER A 1 176 ? -1.669 -3.298 68.627 1.00 49.69 176 SER A O 1
#

Solvent-accessible surface area (backbone atoms only — not comparable to full-atom values): 10926 Å² total; per-residue (Å²): 132,76,75,69,68,70,53,70,79,59,82,66,84,75,76,76,77,78,78,66,59,77,69,77,50,40,57,77,86,53,76,68,58,62,57,45,61,72,34,69,71,46,44,51,50,52,51,38,50,51,51,52,52,49,51,51,52,49,52,50,50,57,55,45,62,75,72,60,91,73,84,85,79,67,63,71,58,55,54,52,50,54,53,48,53,55,49,50,53,61,50,38,63,74,67,66,60,70,60,51,51,54,51,49,55,54,50,52,62,69,69,51,60,60,80,61,50,58,56,41,50,74,77,38,51,69,62,47,48,50,52,53,47,50,66,64,70,38,49,73,54,57,44,49,53,52,49,52,50,52,52,55,57,68,68,46,80,76,77,96,74,65,79,75,66,67,75,69,73,72,84,83,82,88,87,132

pLDDT: mean 73.37, std 12.75, range [32.62, 89.19]

Secondary structure (DSSP, 8-state):
--TTGGGSSS-----------HHHH--PPPHHHHHHTTSHHHHHHHHHHHHHHHHHHHHHHHHHHHH--SPPP-HHHHHHHHHHHHHHHHHH----HHHHHHHHHHHHHHHS-HHHHHHHHHH-HHHHHHHHHHHHHS-HHHHHHHHHHHHHHHTS-S---STTSSSSSSSS----

Foldseek 3Di:
DPPVVVPVVPPPPPPPPPDDPLVVQFDADDPVNVVCCPDPVNVLVVVLVVVVVVVVVVVVVVVVVVVDPDDDDDVVVVVVVVVVVVVCCVRRNDDPVVVVVVVCVVVVVVPPPVVVLVVCCVPPVPVSVVVVCVPPVQDSSNVSVVVVVVVVVVVPDDDPPDVPPVVPPPPPDDDD

Radius of gyration: 26.92 Å; Cα contacts (8 Å, |Δi|>4): 34; chains: 1; bounding box: 49×46×103 Å

Sequence (176 aa):
MRAVVKRAVFRLPVERIRVGGLLDAVRPPGGDDWARLVDLGMLGTVLASALIASAESLFSAAAVDRMHQGRRTDYHKELIAQGADNTVCGALGVIPVAALAGVLVYAGFKLVPLRVLAPLWRGHRGKAVVLGVTAVATGLFEGVLVGLLLDALDALPADRKVELELSGAGAERSWS